Protein AF-A0AAD6LPG9-F1 (afdb_monomer_lite)

Foldseek 3Di:
DPPPPDDPAWEKEWEDPDQQWIWIDTPPDPDIDIGGPVPDPAPLVVQVVCCVVVVVPCQSVDPNRSYFYWYQDPVRDTDGPPPDGDD

Structure (mmCIF, N/CA/C/O backbone):
data_AF-A0AAD6LPG9-F1
#
_entry.id   AF-A0AAD6LPG9-F1
#
loop_
_atom_site.group_PDB
_atom_site.id
_atom_site.type_symbol
_atom_site.label_atom_id
_atom_site.label_alt_id
_atom_site.label_comp_id
_atom_site.label_asym_id
_atom_site.label_entity_id
_atom_site.label_seq_id
_atom_site.pdbx_PDB_ins_code
_atom_site.Cartn_x
_atom_site.Cartn_y
_atom_site.Cartn_z
_atom_site.occupancy
_atom_site.B_iso_or_equiv
_atom_site.auth_seq_id
_atom_site.auth_comp_id
_atom_site.auth_asym_id
_atom_site.auth_atom_id
_atom_site.pdbx_PDB_model_num
ATOM 1 N N . MET A 1 1 ? -4.431 19.496 -22.883 1.00 35.66 1 MET A N 1
ATOM 2 C CA . MET A 1 1 ? -5.453 19.208 -21.851 1.00 35.66 1 MET A CA 1
ATOM 3 C C . MET A 1 1 ? -5.215 17.793 -21.338 1.00 35.66 1 MET A C 1
ATOM 5 O O . MET A 1 1 ? -5.415 16.860 -22.099 1.00 35.66 1 MET A O 1
ATOM 9 N N . ARG A 1 2 ? -4.704 17.616 -20.109 1.00 45.56 2 ARG A N 1
ATOM 10 C CA . ARG A 1 2 ? -4.595 16.281 -19.490 1.00 45.56 2 ARG A CA 1
ATOM 11 C C . ARG A 1 2 ? -5.984 15.883 -19.007 1.00 45.56 2 ARG A C 1
ATOM 13 O O . ARG A 1 2 ? -6.582 16.619 -18.225 1.00 45.56 2 ARG A O 1
ATOM 20 N N . ASN A 1 3 ? -6.502 14.771 -19.512 1.00 39.84 3 ASN A N 1
ATOM 21 C CA . ASN A 1 3 ? -7.802 14.249 -19.124 1.00 39.84 3 ASN A CA 1
ATOM 22 C C . ASN A 1 3 ? -7.705 13.798 -17.658 1.00 39.84 3 ASN A C 1
ATOM 24 O O . ASN A 1 3 ? -7.119 12.761 -17.360 1.00 39.84 3 ASN A O 1
ATOM 28 N N . LYS A 1 4 ? -8.178 14.626 -16.720 1.00 51.47 4 LYS A N 1
ATOM 29 C CA . LYS A 1 4 ? -8.226 14.268 -15.301 1.00 51.47 4 LYS A CA 1
ATOM 30 C C . LYS A 1 4 ? -9.415 13.341 -15.106 1.00 51.47 4 LYS A C 1
ATOM 32 O O . LYS A 1 4 ? -10.478 13.795 -14.697 1.00 51.47 4 LYS A O 1
ATOM 37 N N . GLY A 1 5 ? -9.245 12.065 -15.448 1.00 52.97 5 GLY A N 1
ATOM 38 C CA . GLY A 1 5 ? -10.201 11.033 -15.073 1.00 52.97 5 GLY A CA 1
ATOM 39 C C . GLY A 1 5 ? -10.449 11.136 -13.572 1.00 52.97 5 GLY A C 1
ATOM 40 O O . GLY A 1 5 ? -9.546 10.933 -12.762 1.00 52.97 5 GLY A O 1
ATOM 41 N N . THR A 1 6 ? -11.649 11.555 -13.190 1.00 58.94 6 THR A N 1
ATOM 42 C CA . THR A 1 6 ? -12.062 11.600 -11.795 1.00 58.94 6 THR A CA 1
ATOM 43 C C . THR A 1 6 ? -12.302 10.168 -11.348 1.00 58.94 6 THR A C 1
ATOM 45 O O . THR A 1 6 ? -13.274 9.527 -11.744 1.00 58.94 6 THR A O 1
ATOM 48 N N . PHE A 1 7 ? -11.405 9.637 -10.519 1.00 65.75 7 PHE A N 1
ATOM 49 C CA . PHE A 1 7 ? -11.667 8.379 -9.834 1.00 65.75 7 PHE A CA 1
ATOM 50 C C . PHE A 1 7 ? -12.879 8.572 -8.914 1.00 65.75 7 PHE A C 1
ATOM 52 O O . PHE A 1 7 ? -12.863 9.411 -8.018 1.00 65.75 7 PHE A O 1
ATOM 59 N N . SER A 1 8 ? -13.938 7.788 -9.131 1.00 75.44 8 SER A N 1
ATOM 60 C CA . SER A 1 8 ? -15.139 7.813 -8.282 1.00 75.44 8 SER A CA 1
ATOM 61 C C . SER A 1 8 ? -14.878 7.273 -6.869 1.00 75.44 8 SER A C 1
ATOM 63 O O . SER A 1 8 ? -15.710 7.464 -5.983 1.00 75.44 8 SER A O 1
ATOM 65 N N . LYS A 1 9 ? -13.755 6.575 -6.656 1.00 79.31 9 LYS A N 1
ATOM 66 C CA . LYS A 1 9 ? -13.351 6.030 -5.358 1.00 79.31 9 LYS A CA 1
ATOM 67 C C . LYS A 1 9 ? -12.268 6.908 -4.722 1.00 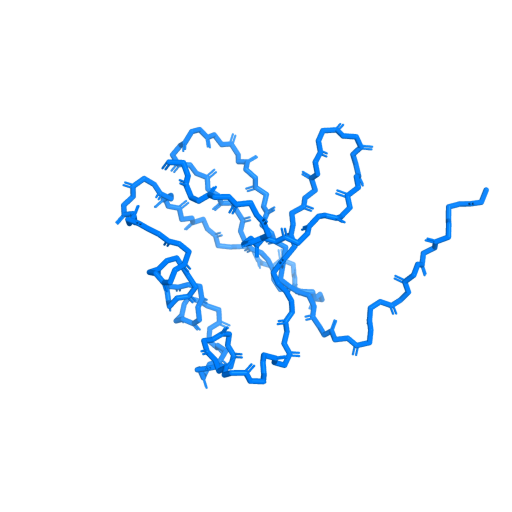79.31 9 LYS A C 1
ATOM 69 O O . LYS A 1 9 ? -11.367 7.343 -5.439 1.00 79.31 9 LYS A O 1
ATOM 74 N N . PRO A 1 10 ? -12.309 7.124 -3.394 1.00 82.62 10 PRO A N 1
ATOM 75 C CA . PRO A 1 10 ? -11.244 7.821 -2.690 1.00 82.62 10 PRO A CA 1
ATOM 76 C C . PRO A 1 10 ? -9.893 7.117 -2.873 1.00 82.62 10 PRO A C 1
ATOM 78 O O . PRO A 1 10 ? -9.808 5.886 -2.860 1.00 82.62 10 PRO A O 1
ATOM 81 N N . LEU A 1 11 ? -8.835 7.914 -3.026 1.00 85.81 11 LEU A N 1
ATOM 82 C CA . LEU A 1 11 ? -7.485 7.424 -3.303 1.00 85.81 11 LEU A CA 1
ATOM 83 C C . LEU A 1 11 ? -6.589 7.440 -2.060 1.00 85.81 11 LEU A C 1
ATOM 85 O O . LEU A 1 11 ? -6.673 8.333 -1.208 1.00 85.81 11 LEU A O 1
ATOM 89 N N . LEU A 1 12 ? -5.695 6.459 -1.990 1.00 89.12 12 LEU A N 1
ATOM 90 C CA . LEU A 1 12 ? -4.508 6.480 -1.147 1.00 89.12 12 LEU A CA 1
ATOM 91 C C . LEU A 1 12 ? -3.285 6.646 -2.030 1.00 89.12 12 LEU A C 1
ATOM 93 O O . LEU A 1 12 ? -3.056 5.835 -2.920 1.00 89.12 12 LEU A O 1
ATOM 97 N N . PHE A 1 13 ? -2.503 7.682 -1.762 1.00 88.88 13 PHE A N 1
ATOM 98 C CA . PHE A 1 13 ? -1.288 7.976 -2.502 1.00 88.88 13 PHE A CA 1
ATOM 99 C C . PHE A 1 13 ? -0.094 7.374 -1.780 1.00 88.88 13 PHE A C 1
ATOM 101 O O . PHE A 1 13 ? 0.113 7.667 -0.603 1.00 88.88 13 PHE A O 1
ATOM 108 N N . ILE A 1 14 ? 0.691 6.573 -2.493 1.00 89.56 14 ILE A N 1
ATOM 109 C CA . ILE A 1 14 ? 1.995 6.081 -2.062 1.00 89.56 14 ILE A CA 1
ATOM 110 C C . ILE A 1 14 ? 3.063 6.749 -2.916 1.00 89.56 14 ILE A C 1
ATOM 112 O O . ILE A 1 14 ? 3.061 6.632 -4.140 1.00 89.56 14 ILE A O 1
ATOM 116 N N . GLN A 1 15 ? 4.009 7.404 -2.261 1.00 87.62 15 GLN A N 1
ATOM 117 C CA . GLN A 1 15 ? 5.182 7.978 -2.894 1.00 87.62 15 GLN A CA 1
ATOM 118 C C . GLN A 1 15 ? 6.428 7.279 -2.365 1.00 87.62 15 GLN A C 1
ATOM 120 O O . GLN A 1 15 ? 6.628 7.188 -1.152 1.00 87.62 15 GLN A O 1
ATOM 125 N N . LYS A 1 16 ? 7.274 6.776 -3.265 1.00 86.44 16 LYS A N 1
ATOM 126 C CA . LYS A 1 16 ? 8.582 6.265 -2.863 1.00 86.44 16 LYS A CA 1
ATOM 127 C C . LYS A 1 16 ? 9.510 7.438 -2.570 1.00 86.44 16 LYS A C 1
ATOM 129 O O . LYS A 1 16 ? 9.700 8.295 -3.421 1.00 86.44 16 LYS A O 1
ATOM 134 N N . MET A 1 17 ? 10.071 7.460 -1.365 1.00 86.56 17 MET A N 1
ATOM 135 C CA . MET A 1 17 ? 11.008 8.501 -0.927 1.00 86.56 17 MET A CA 1
ATOM 136 C C . MET A 1 17 ? 12.453 8.002 -0.982 1.00 86.56 17 MET A C 1
ATOM 138 O O . MET A 1 17 ? 13.368 8.746 -1.315 1.00 86.56 17 MET A O 1
ATOM 142 N N . SER A 1 18 ? 12.658 6.727 -0.647 1.00 88.62 18 SER A N 1
ATOM 143 C CA . SER A 1 18 ? 13.943 6.029 -0.726 1.00 88.62 18 SER A CA 1
ATOM 144 C C . SER A 1 18 ? 13.708 4.521 -0.847 1.00 88.62 18 SER A C 1
ATOM 146 O O . SER A 1 18 ? 12.559 4.066 -0.879 1.00 88.62 18 SER A O 1
ATOM 148 N N . LYS A 1 19 ? 14.776 3.710 -0.897 1.00 84.75 19 LYS A N 1
ATOM 149 C CA . LYS A 1 19 ? 14.668 2.239 -0.902 1.00 84.75 19 LYS A CA 1
ATOM 150 C C . LYS A 1 19 ? 13.822 1.715 0.271 1.00 84.75 19 LYS A C 1
ATOM 152 O O . LYS A 1 19 ? 12.956 0.878 0.037 1.00 84.75 19 LYS A O 1
ATOM 157 N N . GLU A 1 20 ? 14.000 2.294 1.452 1.00 90.44 20 GLU A N 1
ATOM 158 C CA . GLU A 1 20 ? 13.438 1.863 2.745 1.00 90.44 20 GLU A CA 1
ATOM 159 C C . GLU A 1 20 ? 12.337 2.805 3.259 1.00 90.44 20 GLU A C 1
ATOM 161 O O . GLU A 1 20 ? 11.989 2.791 4.435 1.00 90.44 20 GLU A O 1
ATOM 166 N N . SER A 1 21 ? 11.793 3.672 2.399 1.00 91.81 21 SER A N 1
ATOM 167 C CA . SER A 1 21 ? 10.785 4.648 2.814 1.00 91.81 21 SER A CA 1
ATOM 168 C C . SER A 1 21 ? 9.734 4.881 1.738 1.00 91.81 21 SER A C 1
ATOM 170 O O . SER A 1 21 ? 10.041 5.291 0.611 1.00 91.81 21 SER A O 1
ATOM 172 N N . LEU A 1 22 ? 8.481 4.633 2.111 1.00 91.50 22 LEU A N 1
ATOM 173 C CA . LEU A 1 22 ? 7.286 5.052 1.395 1.00 91.50 22 LEU A CA 1
ATOM 174 C C . LEU A 1 22 ? 6.532 6.075 2.240 1.00 91.50 22 LEU A C 1
ATOM 176 O O . LEU A 1 22 ? 6.258 5.840 3.416 1.00 91.50 22 LEU A O 1
ATOM 180 N N . MET A 1 23 ? 6.145 7.183 1.620 1.00 91.56 23 MET A N 1
ATOM 181 C CA . MET A 1 23 ? 5.248 8.162 2.213 1.00 91.56 23 MET A CA 1
ATOM 182 C C . MET A 1 23 ? 3.824 7.913 1.728 1.00 91.56 23 MET A C 1
ATOM 184 O O . MET A 1 23 ? 3.590 7.746 0.530 1.00 91.56 23 MET A O 1
ATOM 188 N N . VAL A 1 24 ? 2.872 7.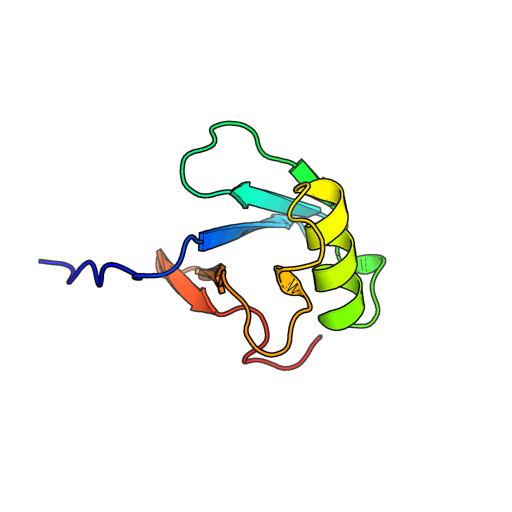892 2.657 1.00 90.75 24 VAL A N 1
ATOM 189 C CA . VAL A 1 24 ? 1.476 7.568 2.367 1.00 90.75 24 VAL A CA 1
ATOM 190 C C . VAL A 1 24 ? 0.543 8.664 2.837 1.00 90.75 24 VAL A C 1
ATOM 192 O O . VAL A 1 24 ? 0.616 9.094 3.988 1.00 90.75 24 VAL A O 1
ATOM 195 N N . HIS A 1 25 ? -0.377 9.059 1.959 1.00 88.94 25 HIS A N 1
ATOM 196 C CA . HIS A 1 25 ? -1.381 10.080 2.236 1.00 88.94 25 HIS A CA 1
ATOM 197 C C . HIS A 1 25 ? -2.757 9.635 1.769 1.00 88.94 25 HIS A C 1
ATOM 199 O O . HIS A 1 25 ? -2.917 9.022 0.712 1.00 88.94 25 HIS A O 1
ATOM 205 N N . LYS A 1 26 ? -3.779 10.011 2.530 1.00 88.06 26 LYS A N 1
ATOM 206 C CA . LYS A 1 26 ? -5.167 9.875 2.103 1.00 88.06 26 LYS A CA 1
ATOM 207 C C . LYS A 1 26 ? -5.562 11.102 1.280 1.00 88.06 26 LYS A C 1
ATOM 209 O O . LYS A 1 26 ? -5.188 12.229 1.600 1.00 88.06 26 LYS A O 1
ATOM 214 N N . GLN A 1 27 ? -6.339 10.903 0.219 1.00 86.00 27 GLN A N 1
ATOM 215 C CA . GLN A 1 27 ? -6.895 12.021 -0.539 1.00 86.00 27 GLN A CA 1
ATOM 216 C C . GLN A 1 27 ? -7.652 12.985 0.390 1.00 86.00 27 GLN A C 1
ATOM 218 O O . GLN A 1 27 ? -8.493 12.562 1.185 1.00 86.00 27 GLN A O 1
ATOM 223 N N . GLY A 1 28 ? -7.340 14.278 0.286 1.00 85.06 28 GLY A N 1
ATOM 224 C CA . GLY A 1 28 ? -7.943 15.325 1.116 1.00 85.06 28 GLY A CA 1
ATOM 225 C C . GLY A 1 28 ? -7.315 15.500 2.504 1.00 85.06 28 GLY A C 1
ATOM 226 O O . GLY A 1 28 ? -7.811 16.318 3.271 1.00 85.06 28 GLY A O 1
ATOM 227 N N . THR A 1 29 ? -6.235 14.782 2.842 1.00 83.69 29 THR A N 1
ATOM 228 C CA . THR A 1 29 ? -5.485 14.991 4.094 1.00 83.69 29 THR A CA 1
ATOM 229 C C . THR A 1 29 ? -4.100 15.563 3.818 1.00 83.69 29 THR A C 1
ATOM 231 O O . THR A 1 29 ? -3.386 15.038 2.969 1.00 83.69 29 THR A O 1
ATOM 234 N N . ALA A 1 30 ? -3.695 16.588 4.573 1.00 82.75 30 ALA A N 1
ATOM 235 C CA . ALA A 1 30 ? -2.353 17.175 4.480 1.00 82.75 30 ALA A CA 1
ATOM 236 C C . ALA A 1 30 ? -1.278 16.379 5.247 1.00 82.75 30 ALA A C 1
ATOM 238 O O . ALA A 1 30 ? -0.089 16.619 5.068 1.00 82.75 30 ALA A O 1
ATOM 239 N N . VAL A 1 31 ? -1.684 15.445 6.113 1.00 84.31 31 VAL A N 1
ATOM 240 C CA . VAL A 1 31 ? -0.769 14.655 6.946 1.00 84.31 31 VAL A CA 1
ATOM 241 C C . VAL A 1 31 ? -0.416 13.348 6.245 1.00 84.31 31 VAL A C 1
ATOM 243 O O . VAL A 1 31 ? -1.301 12.581 5.860 1.00 84.31 31 VAL A O 1
ATOM 246 N N . GLY A 1 32 ? 0.885 13.098 6.110 1.00 88.25 32 GLY A N 1
ATOM 247 C CA . GLY A 1 32 ? 1.445 11.842 5.622 1.00 88.25 32 GLY A CA 1
ATOM 248 C C . GLY A 1 32 ? 1.971 10.955 6.738 1.00 88.25 32 GLY A C 1
ATOM 249 O O . GLY A 1 32 ? 2.328 11.430 7.815 1.00 88.25 32 GLY A O 1
ATOM 250 N N . ARG A 1 33 ? 2.054 9.652 6.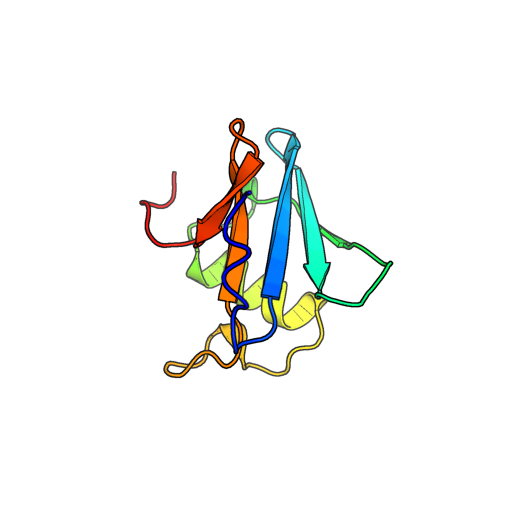467 1.00 91.25 33 ARG A N 1
ATOM 251 C CA . ARG A 1 33 ? 2.741 8.678 7.324 1.00 91.25 33 ARG A CA 1
ATOM 252 C C . ARG A 1 33 ? 3.840 7.983 6.527 1.00 91.25 33 ARG A C 1
ATOM 254 O O . ARG A 1 33 ? 3.628 7.634 5.369 1.00 91.25 33 ARG A O 1
ATOM 261 N N . SER A 1 34 ? 5.005 7.800 7.143 1.00 91.94 34 SER A N 1
ATOM 262 C CA . SER A 1 34 ? 6.124 7.064 6.548 1.00 91.94 34 SER A CA 1
ATOM 263 C C . SER A 1 34 ? 6.101 5.604 6.992 1.00 91.94 34 SER A C 1
ATOM 265 O O . SER A 1 34 ? 5.774 5.312 8.146 1.00 91.94 34 SER A O 1
ATOM 267 N N . LEU A 1 35 ? 6.449 4.690 6.092 1.00 92.12 35 LEU A N 1
ATOM 268 C CA . LEU A 1 35 ? 6.629 3.274 6.392 1.00 92.12 35 LEU A CA 1
ATOM 269 C C . LEU A 1 35 ? 7.798 2.695 5.595 1.00 92.12 35 LEU A C 1
ATOM 271 O O . LEU A 1 35 ? 8.069 3.115 4.471 1.00 92.12 35 LEU A O 1
ATOM 275 N N . ASP A 1 36 ? 8.453 1.695 6.172 1.00 92.31 36 ASP A N 1
ATOM 276 C CA . ASP A 1 36 ? 9.526 0.961 5.513 1.00 92.31 36 ASP A CA 1
ATOM 277 C C . ASP A 1 36 ? 8.956 -0.270 4.796 1.00 92.31 36 ASP A C 1
ATOM 279 O O . ASP A 1 36 ? 8.505 -1.199 5.475 1.00 92.31 36 ASP A O 1
ATOM 283 N N . PRO A 1 37 ? 8.935 -0.291 3.448 1.00 89.56 37 PRO A N 1
ATOM 284 C CA . PRO A 1 37 ? 8.355 -1.390 2.692 1.00 89.56 37 PRO A CA 1
ATOM 285 C C . PRO A 1 37 ? 9.191 -2.672 2.751 1.00 89.56 37 PRO A C 1
ATOM 287 O O . PRO A 1 37 ? 8.663 -3.737 2.456 1.00 89.56 37 PRO A O 1
ATOM 290 N N . THR A 1 38 ? 10.472 -2.590 3.130 1.00 90.00 38 THR A N 1
ATOM 291 C CA . THR A 1 38 ? 11.378 -3.752 3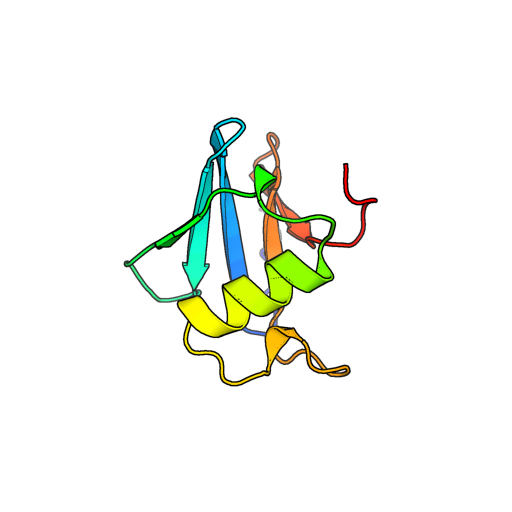.174 1.00 90.00 38 THR A CA 1
ATOM 292 C C . THR A 1 38 ? 11.024 -4.734 4.291 1.00 90.00 38 THR A C 1
ATOM 294 O O . THR A 1 38 ? 11.511 -5.859 4.312 1.00 90.00 38 THR A O 1
ATOM 297 N N . LYS A 1 39 ? 10.134 -4.325 5.202 1.00 92.38 39 LYS A N 1
ATOM 298 C CA . LYS A 1 39 ? 9.622 -5.137 6.310 1.00 92.38 39 LYS A CA 1
ATOM 299 C C . LYS A 1 39 ? 8.449 -6.041 5.921 1.00 92.38 39 LYS A C 1
ATOM 301 O O . LYS A 1 39 ? 7.899 -6.690 6.807 1.00 92.38 39 LYS A O 1
ATOM 306 N N . PHE A 1 40 ? 8.042 -6.049 4.650 1.00 92.56 40 PHE A N 1
ATOM 307 C CA . PHE A 1 40 ? 6.901 -6.824 4.165 1.00 92.56 40 PHE A CA 1
ATOM 308 C C . PHE A 1 40 ? 7.306 -7.795 3.056 1.00 92.56 40 PHE A C 1
ATOM 310 O O . PHE A 1 40 ? 8.146 -7.480 2.216 1.00 92.56 40 PHE A O 1
ATOM 317 N N . ASN A 1 41 ? 6.637 -8.944 3.010 1.00 91.94 41 ASN A N 1
ATOM 318 C CA . ASN A 1 41 ? 6.855 -9.996 2.012 1.00 91.94 41 ASN A CA 1
ATOM 319 C C . ASN A 1 41 ? 5.879 -9.922 0.827 1.00 91.94 41 ASN A C 1
ATOM 321 O O . ASN A 1 41 ? 5.824 -10.832 0.003 1.00 91.94 41 ASN A O 1
ATOM 325 N N . GLY A 1 42 ? 5.038 -8.888 0.766 1.00 90.88 42 GLY A N 1
ATOM 326 C CA . GLY A 1 42 ? 4.007 -8.798 -0.257 1.00 90.88 42 GLY A CA 1
ATOM 327 C C . GLY A 1 42 ? 3.048 -7.630 -0.088 1.00 90.88 42 GLY A C 1
ATOM 328 O O . GLY A 1 42 ? 2.913 -7.040 0.990 1.00 90.88 42 GLY A O 1
ATOM 329 N N . TYR A 1 43 ? 2.268 -7.375 -1.142 1.00 88.94 43 TYR A N 1
ATOM 330 C CA . TYR A 1 43 ? 1.196 -6.380 -1.112 1.00 88.94 43 TYR A CA 1
ATOM 331 C C . TYR A 1 43 ? 0.137 -6.662 -0.044 1.00 88.94 43 TYR A C 1
ATOM 333 O O . TYR A 1 43 ? -0.466 -5.712 0.442 1.00 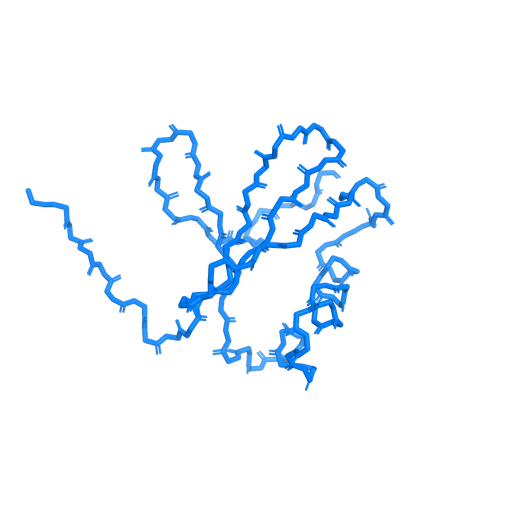88.94 43 TYR A O 1
ATOM 341 N N . ASN A 1 44 ? -0.096 -7.917 0.356 1.00 89.56 44 ASN A N 1
ATOM 342 C CA . ASN A 1 44 ? -1.081 -8.246 1.394 1.00 89.56 44 ASN A CA 1
ATOM 343 C C . ASN A 1 44 ? -0.673 -7.707 2.772 1.00 89.56 44 ASN A C 1
ATOM 345 O O . ASN A 1 44 ? -1.483 -7.081 3.460 1.00 89.56 44 ASN A O 1
ATOM 349 N N . GLU A 1 45 ? 0.587 -7.906 3.161 1.00 92.12 45 GLU A N 1
ATOM 350 C CA . GLU A 1 45 ? 1.123 -7.396 4.425 1.00 92.12 45 GLU A CA 1
ATOM 351 C C . GLU A 1 45 ? 1.196 -5.866 4.405 1.00 92.12 45 GLU A C 1
ATOM 353 O O . GLU A 1 45 ? 0.727 -5.213 5.342 1.00 92.12 45 GLU A O 1
ATOM 358 N N . LEU A 1 46 ? 1.676 -5.287 3.295 1.00 91.00 46 LEU A N 1
ATOM 359 C CA . LEU A 1 46 ? 1.670 -3.840 3.096 1.00 91.00 46 LEU A CA 1
ATOM 360 C C . LEU A 1 46 ? 0.244 -3.280 3.211 1.00 91.00 46 LEU A C 1
ATOM 362 O O . LEU A 1 46 ? 0.011 -2.358 3.985 1.00 91.00 46 LEU A O 1
ATOM 366 N N . THR A 1 47 ? -0.725 -3.857 2.497 1.00 89.94 47 THR A N 1
ATOM 367 C CA . THR A 1 47 ? -2.133 -3.420 2.510 1.00 89.94 47 THR A CA 1
ATOM 368 C C . THR A 1 47 ? -2.716 -3.480 3.916 1.00 89.94 47 THR A C 1
ATOM 370 O O . THR A 1 47 ? -3.361 -2.528 4.348 1.00 89.94 47 THR A O 1
ATOM 373 N N . THR A 1 48 ? -2.440 -4.551 4.662 1.00 90.19 48 THR A N 1
ATOM 374 C CA . THR A 1 48 ? -2.881 -4.692 6.056 1.00 90.19 48 THR A CA 1
ATOM 375 C C . THR A 1 48 ? -2.276 -3.603 6.939 1.00 90.19 48 THR A C 1
ATOM 377 O O . THR A 1 48 ? -2.978 -2.985 7.740 1.00 90.19 48 THR A O 1
ATOM 380 N N . LYS A 1 49 ? -0.981 -3.305 6.773 1.00 91.62 49 LYS A N 1
ATOM 381 C CA . LYS A 1 49 ? -0.328 -2.246 7.546 1.00 91.62 49 LYS A CA 1
ATOM 382 C C . LYS A 1 49 ? -0.876 -0.863 7.203 1.00 91.62 49 LYS A C 1
ATOM 384 O O . LYS A 1 49 ? -1.106 -0.065 8.110 1.00 91.62 49 LYS A O 1
ATOM 389 N N . LEU A 1 50 ? -1.096 -0.586 5.920 1.00 89.75 50 LEU A N 1
ATOM 390 C CA . LEU A 1 50 ? -1.724 0.648 5.447 1.00 89.75 50 LEU A CA 1
ATOM 391 C C . LEU A 1 50 ? -3.110 0.828 6.055 1.00 89.75 50 LEU A C 1
ATOM 393 O O . LEU A 1 50 ? -3.451 1.926 6.487 1.00 89.75 50 LEU A O 1
ATOM 397 N N . ASP A 1 51 ? -3.877 -0.255 6.129 1.00 89.06 51 ASP A N 1
ATOM 398 C CA . ASP A 1 51 ? -5.230 -0.238 6.661 1.00 89.06 51 ASP A CA 1
ATOM 399 C C . ASP A 1 51 ? -5.265 0.193 8.137 1.00 89.06 51 ASP A C 1
ATOM 401 O O . ASP A 1 51 ? -6.043 1.069 8.528 1.00 89.06 51 ASP A O 1
ATOM 405 N N . GLN A 1 52 ? -4.314 -0.328 8.918 1.00 88.44 52 GLN A N 1
ATOM 406 C CA . GLN A 1 52 ? -4.104 0.035 10.317 1.00 88.44 52 GLN A CA 1
ATOM 407 C C . GLN A 1 52 ? -3.641 1.484 10.481 1.00 88.44 52 GLN A C 1
ATOM 409 O O . GLN A 1 52 ? -4.256 2.249 11.218 1.00 88.44 52 GLN A O 1
ATOM 414 N N . ILE A 1 53 ? -2.550 1.879 9.812 1.00 88.19 53 ILE A N 1
ATOM 415 C CA . ILE A 1 53 ? -1.954 3.201 10.049 1.00 88.19 53 ILE A CA 1
ATOM 416 C C . ILE A 1 53 ? -2.811 4.328 9.485 1.00 88.19 53 ILE A C 1
ATOM 418 O O . ILE A 1 53 ? -2.631 5.458 9.906 1.00 88.19 53 ILE A O 1
ATOM 422 N N . LEU A 1 54 ? -3.695 4.062 8.523 1.00 84.31 54 LEU A N 1
ATOM 423 C CA . LEU A 1 54 ? -4.606 5.061 7.961 1.00 84.31 54 LEU A CA 1
ATOM 424 C C . LEU A 1 54 ? -5.997 5.031 8.598 1.00 84.31 54 LEU A C 1
ATOM 426 O O . LEU A 1 54 ? -6.843 5.826 8.185 1.00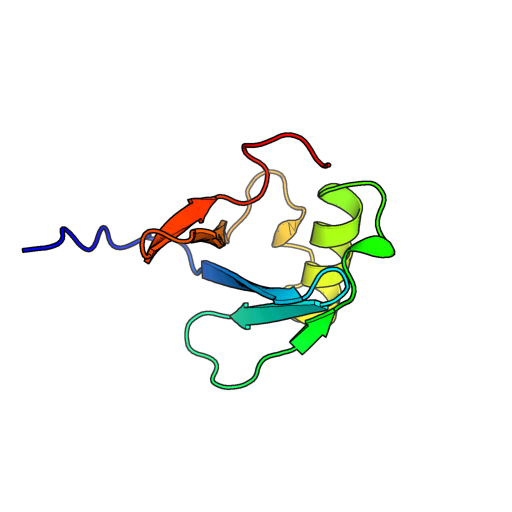 84.31 54 LEU A O 1
ATOM 430 N N . GLU A 1 55 ? -6.218 4.147 9.577 1.00 85.06 55 GLU A N 1
ATOM 431 C CA . GLU A 1 55 ? -7.477 4.017 10.320 1.00 85.06 55 GLU A CA 1
ATOM 432 C C . GLU A 1 55 ? -8.676 3.846 9.372 1.00 85.06 55 GLU A C 1
ATOM 434 O O . GLU A 1 55 ? -9.701 4.525 9.458 1.00 85.06 55 GLU A O 1
ATOM 439 N N . VAL A 1 56 ? -8.517 2.957 8.387 1.00 78.50 56 VAL A N 1
ATOM 440 C CA . VAL A 1 56 ? -9.520 2.705 7.337 1.00 78.50 56 VAL A CA 1
ATOM 441 C C . VAL A 1 56 ? -10.346 1.437 7.578 1.00 78.50 56 VAL A C 1
ATOM 443 O O . VAL A 1 56 ? -11.163 1.084 6.733 1.00 78.50 56 VAL A O 1
ATOM 446 N N . ASN A 1 57 ? -10.242 0.836 8.766 1.00 81.69 57 ASN A N 1
ATOM 447 C CA . ASN A 1 57 ? -11.197 -0.131 9.328 1.00 81.69 57 ASN A CA 1
ATOM 448 C C . ASN A 1 57 ? -11.486 -1.366 8.446 1.00 81.69 57 ASN A C 1
ATOM 450 O O . ASN A 1 57 ? -12.641 -1.735 8.245 1.00 81.69 57 ASN A O 1
ATOM 454 N N . GLY A 1 58 ? -10.452 -2.001 7.901 1.00 80.62 58 GLY A N 1
ATOM 455 C CA . GLY A 1 58 ? -10.515 -3.240 7.115 1.00 80.62 58 GLY A CA 1
ATOM 456 C C . GLY A 1 58 ? -10.877 -3.050 5.642 1.00 80.62 58 GLY A C 1
ATOM 457 O O . GLY A 1 58 ? -10.979 -4.021 4.889 1.00 80.62 58 GLY A O 1
ATOM 458 N N . LYS A 1 59 ? -11.091 -1.810 5.201 1.00 81.25 59 LYS A N 1
ATOM 459 C CA . LYS A 1 59 ? -11.667 -1.506 3.887 1.00 81.25 59 LYS A CA 1
ATOM 460 C C . LYS A 1 59 ? -10.671 -1.599 2.731 1.00 81.25 59 LYS A C 1
ATOM 462 O O . LYS A 1 59 ? -11.097 -1.724 1.582 1.00 81.25 59 LYS A O 1
ATOM 467 N N . LEU A 1 60 ? -9.364 -1.591 3.008 1.00 83.69 60 LEU A N 1
ATOM 468 C CA . LEU A 1 60 ? -8.341 -1.803 1.975 1.00 83.69 60 LEU A CA 1
ATOM 469 C C . LEU A 1 60 ? -8.098 -3.273 1.649 1.00 83.69 60 LEU A C 1
ATOM 471 O O . LEU A 1 60 ? -7.728 -3.587 0.518 1.00 83.69 60 LEU A O 1
ATOM 475 N N . ALA A 1 61 ? -8.292 -4.164 2.620 1.00 77.00 61 ALA A N 1
ATOM 476 C CA . ALA A 1 61 ? -8.121 -5.604 2.439 1.00 77.00 61 ALA A CA 1
ATOM 477 C C . ALA A 1 61 ? -9.415 -6.307 1.983 1.00 77.00 61 ALA A C 1
ATOM 479 O O . ALA A 1 61 ? -9.381 -7.479 1.614 1.00 77.00 61 ALA A O 1
ATOM 480 N N . ALA A 1 62 ? -10.553 -5.603 1.988 1.00 79.38 62 ALA A N 1
ATOM 481 C CA . ALA A 1 62 ? -11.840 -6.154 1.583 1.00 79.38 62 ALA A CA 1
ATOM 482 C C . ALA A 1 62 ? -11.850 -6.581 0.096 1.00 79.38 62 ALA A C 1
ATOM 484 O O . ALA A 1 62 ? -11.288 -5.871 -0.741 1.00 79.38 62 ALA A O 1
ATOM 485 N N . PRO A 1 63 ? -12.554 -7.671 -0.274 1.00 71.31 63 PRO A N 1
ATOM 486 C CA . PRO A 1 63 ? -12.704 -8.090 -1.674 1.00 71.31 63 PRO A CA 1
ATOM 487 C C . PRO A 1 63 ? -13.268 -6.975 -2.567 1.00 71.31 63 PRO A C 1
ATOM 489 O O . PRO A 1 63 ? -12.813 -6.763 -3.687 1.00 71.31 63 PRO A O 1
ATOM 492 N N . ASN A 1 64 ? -14.207 -6.196 -2.023 1.00 75.88 64 ASN A N 1
ATOM 493 C CA . ASN A 1 64 ? -14.761 -5.000 -2.646 1.00 75.88 64 ASN A CA 1
ATOM 494 C C . ASN A 1 64 ? -14.105 -3.753 -2.052 1.00 75.88 64 ASN A C 1
ATOM 496 O O . ASN A 1 64 ? -14.731 -3.026 -1.280 1.00 75.88 64 ASN A O 1
ATOM 500 N N . LYS A 1 65 ? -12.834 -3.513 -2.396 1.00 73.00 65 LYS A N 1
ATOM 501 C CA . LYS A 1 65 ? -12.087 -2.343 -1.912 1.00 73.00 65 LYS A CA 1
ATOM 502 C C . LYS A 1 65 ? -12.861 -1.059 -2.223 1.00 73.00 65 LYS A C 1
ATOM 504 O O . LYS A 1 65 ? -13.170 -0.765 -3.387 1.00 73.00 65 LYS A O 1
ATOM 509 N N . ASP A 1 66 ? -13.173 -0.283 -1.187 1.00 79.25 66 ASP A N 1
ATOM 510 C CA . ASP A 1 66 ? -13.864 1.009 -1.320 1.00 79.25 66 ASP A CA 1
ATOM 511 C C . ASP A 1 66 ? -12.908 2.144 -1.726 1.00 79.25 66 ASP A C 1
ATOM 513 O O . ASP A 1 66 ? -13.336 3.262 -2.016 1.00 79.25 66 ASP A O 1
ATOM 517 N N . ARG A 1 67 ? -11.611 1.830 -1.790 1.00 82.38 67 ARG A N 1
ATOM 518 C CA . ARG A 1 67 ? -10.503 2.731 -2.091 1.00 82.38 67 ARG A CA 1
ATOM 519 C C . ARG A 1 67 ? -9.472 2.067 -2.981 1.00 82.38 67 ARG A C 1
ATOM 521 O O . ARG A 1 67 ? -9.308 0.850 -2.959 1.00 82.38 67 ARG A O 1
ATOM 528 N N . LEU A 1 68 ? -8.757 2.895 -3.732 1.00 86.00 68 LEU A N 1
ATOM 529 C CA . LEU A 1 68 ? -7.641 2.467 -4.570 1.00 86.00 68 LEU A CA 1
ATOM 530 C C . LEU A 1 68 ? -6.330 2.970 -3.971 1.00 86.00 68 LEU A C 1
ATOM 532 O O . LEU A 1 68 ? -6.263 4.092 -3.467 1.00 86.00 68 LEU A O 1
ATOM 536 N N . ILE A 1 69 ? -5.297 2.137 -4.041 1.00 88.81 69 ILE A N 1
ATOM 537 C CA . ILE A 1 69 ? -3.930 2.522 -3.700 1.00 88.81 69 ILE A CA 1
ATOM 538 C C . ILE A 1 69 ? -3.237 2.875 -5.012 1.00 88.81 69 ILE A C 1
ATOM 540 O O . ILE A 1 69 ? -3.165 2.042 -5.914 1.00 88.81 69 ILE A O 1
ATOM 544 N N . VAL A 1 70 ? -2.755 4.108 -5.119 1.00 89.62 70 VAL A N 1
ATOM 545 C CA . VAL A 1 70 ? -2.106 4.634 -6.318 1.00 89.62 70 VAL A CA 1
ATOM 546 C C . VAL A 1 70 ? -0.720 5.174 -5.994 1.00 89.62 70 VAL A C 1
ATOM 548 O O . VAL A 1 70 ? -0.490 5.725 -4.917 1.00 89.62 70 VAL A O 1
ATOM 551 N N . SER A 1 71 ? 0.203 5.039 -6.936 1.00 87.44 71 SER A N 1
ATOM 552 C CA . SER A 1 71 ? 1.509 5.693 -6.908 1.00 87.44 71 SER A CA 1
ATOM 553 C C . SER A 1 71 ? 1.661 6.623 -8.105 1.00 87.44 71 SER A C 1
ATOM 555 O O . SER A 1 71 ? 0.905 6.513 -9.066 1.00 87.44 71 SER A O 1
ATOM 557 N N . ILE A 1 72 ? 2.603 7.559 -8.027 1.00 83.62 72 ILE A N 1
ATOM 558 C CA . ILE A 1 72 ? 2.981 8.414 -9.151 1.00 83.62 72 ILE A CA 1
ATOM 559 C C . ILE A 1 72 ? 4.283 7.853 -9.711 1.00 83.62 72 ILE A C 1
ATOM 561 O O . ILE A 1 72 ? 5.256 7.749 -8.964 1.00 83.62 72 ILE A O 1
ATOM 565 N N . ASN A 1 73 ? 4.283 7.448 -10.980 1.00 82.44 73 ASN A N 1
ATOM 566 C CA . ASN A 1 73 ? 5.505 6.999 -11.646 1.00 82.44 73 ASN A CA 1
ATOM 567 C C . ASN A 1 73 ? 6.414 8.196 -11.996 1.00 82.44 73 ASN A C 1
ATOM 569 O O . ASN A 1 73 ? 6.039 9.358 -11.816 1.00 82.44 73 ASN A O 1
ATOM 573 N N . ASP A 1 74 ? 7.601 7.919 -12.531 1.00 80.25 74 ASP A N 1
ATOM 574 C CA . ASP A 1 74 ? 8.570 8.959 -12.910 1.00 80.25 74 ASP A CA 1
ATOM 575 C C . ASP A 1 74 ? 8.053 9.890 -14.028 1.00 80.25 74 ASP A C 1
ATOM 577 O O . ASP A 1 74 ? 8.538 11.009 -14.190 1.00 80.25 74 ASP A O 1
ATOM 581 N N . GLU A 1 75 ? 7.025 9.464 -14.766 1.00 86.88 75 GLU A N 1
ATOM 582 C CA . GLU A 1 75 ? 6.352 10.240 -15.816 1.00 86.88 75 GLU A CA 1
ATOM 583 C C . GLU A 1 75 ? 5.250 11.163 -15.257 1.00 86.88 75 GLU A C 1
ATOM 585 O O . GLU A 1 75 ? 4.716 12.025 -15.962 1.00 86.88 75 GLU A O 1
ATOM 590 N N . GLY A 1 76 ? 4.936 11.041 -13.963 1.00 81.00 76 GLY A N 1
ATOM 591 C CA . GLY A 1 76 ? 3.901 11.818 -13.289 1.00 81.00 76 GLY A CA 1
ATOM 592 C C . GLY A 1 76 ? 2.491 11.228 -13.403 1.00 81.00 76 GLY A C 1
ATOM 593 O O . GLY A 1 76 ? 1.528 11.896 -13.012 1.00 81.00 76 GLY A O 1
ATOM 594 N N . ASP A 1 77 ? 2.360 10.002 -13.907 1.00 84.56 77 ASP A N 1
ATOM 595 C CA . ASP A 1 77 ? 1.092 9.299 -14.067 1.00 84.56 77 ASP A CA 1
ATOM 596 C C . ASP A 1 77 ? 0.714 8.502 -12.817 1.00 84.56 77 ASP A C 1
ATOM 598 O O . ASP A 1 77 ? 1.551 7.915 -12.128 1.00 84.56 77 ASP A O 1
ATOM 602 N N . MET A 1 78 ? -0.591 8.475 -12.531 1.00 85.31 78 MET A N 1
ATOM 603 C CA . MET A 1 78 ? -1.163 7.675 -11.450 1.00 85.31 78 MET A CA 1
ATOM 604 C C . MET A 1 78 ? -1.257 6.211 -11.877 1.00 85.31 78 MET A C 1
ATOM 606 O O . MET A 1 78 ? -2.039 5.871 -12.763 1.00 85.31 78 MET A O 1
ATOM 610 N N . ILE A 1 79 ? -0.511 5.348 -11.196 1.00 86.50 79 ILE A N 1
ATOM 611 C CA . ILE A 1 79 ? -0.497 3.900 -11.408 1.00 86.50 79 ILE A CA 1
ATOM 612 C C . ILE A 1 79 ? -1.108 3.172 -10.212 1.00 86.50 79 ILE A C 1
ATOM 614 O O . ILE A 1 79 ? -0.914 3.574 -9.065 1.00 86.50 79 ILE A O 1
ATOM 618 N N . LEU A 1 80 ? -1.854 2.096 -10.464 1.00 88.00 80 LEU A N 1
ATOM 619 C CA . LEU A 1 80 ? -2.411 1.257 -9.405 1.00 88.00 80 LEU A CA 1
ATOM 620 C C . LEU A 1 80 ? -1.318 0.390 -8.775 1.00 88.00 80 LEU A C 1
ATOM 622 O O . LEU A 1 80 ? -0.508 -0.236 -9.458 1.00 88.00 80 LEU A O 1
ATOM 626 N N . VAL A 1 81 ? -1.301 0.350 -7.445 1.00 85.12 81 VAL A N 1
ATOM 627 C CA . VAL A 1 81 ? -0.385 -0.506 -6.688 1.00 85.12 81 VAL A CA 1
ATOM 628 C C . VAL A 1 81 ? -0.982 -1.908 -6.580 1.00 85.12 81 VAL A C 1
ATOM 630 O O . VAL A 1 81 ? -2.109 -2.066 -6.111 1.00 85.12 81 VAL A O 1
ATOM 633 N N . GLY A 1 82 ? -0.198 -2.921 -6.960 1.00 81.88 82 GLY A N 1
ATOM 634 C CA . GLY A 1 82 ? -0.590 -4.335 -6.915 1.00 81.88 82 GLY A CA 1
ATOM 635 C C . GLY A 1 82 ? -0.896 -4.968 -8.276 1.00 81.88 82 GLY A C 1
ATOM 636 O O . GLY A 1 82 ? -1.069 -6.181 -8.326 1.00 81.88 82 GLY A O 1
ATOM 637 N N . ASP A 1 83 ? -0.908 -4.187 -9.362 1.00 83.25 83 ASP A N 1
ATOM 638 C CA . ASP A 1 83 ? -1.041 -4.711 -10.736 1.00 83.25 83 ASP A CA 1
ATOM 639 C C . ASP A 1 83 ? 0.271 -5.325 -11.264 1.00 83.25 83 ASP A C 1
ATOM 641 O O . ASP A 1 83 ? 0.275 -6.063 -12.248 1.00 83.25 83 ASP A O 1
ATOM 645 N N . TYR A 1 84 ? 1.387 -5.047 -10.588 1.00 81.00 84 TYR A N 1
ATOM 646 C CA . TYR A 1 84 ? 2.710 -5.596 -10.879 1.00 81.00 84 TYR A CA 1
ATOM 647 C C . TYR A 1 84 ? 3.135 -6.571 -9.775 1.00 81.00 84 TYR A C 1
ATOM 649 O O . TYR A 1 84 ? 2.646 -6.444 -8.652 1.00 81.00 84 TYR A O 1
ATOM 657 N N . PRO A 1 85 ? 4.036 -7.532 -10.050 1.00 84.56 85 PRO A N 1
ATOM 658 C CA . PRO A 1 85 ? 4.575 -8.426 -9.028 1.00 84.56 85 PRO A CA 1
ATOM 659 C C . PRO A 1 85 ? 5.227 -7.665 -7.870 1.00 84.56 85 PRO A C 1
ATOM 661 O O . PRO A 1 85 ? 5.851 -6.621 -8.069 1.00 84.56 85 PRO A O 1
ATOM 664 N N . TRP A 1 86 ? 5.108 -8.217 -6.660 1.00 84.44 86 TRP A N 1
ATOM 665 C CA . TRP A 1 86 ? 5.913 -7.763 -5.529 1.00 84.44 86 TRP A CA 1
ATOM 666 C C . TRP A 1 86 ? 7.378 -8.110 -5.815 1.00 84.44 86 TRP A C 1
ATOM 668 O O . TRP A 1 86 ? 7.658 -9.249 -6.190 1.00 84.44 86 TRP A O 1
ATOM 678 N N . LEU A 1 87 ? 8.266 -7.118 -5.706 1.00 66.50 87 LEU A N 1
ATOM 679 C CA . LEU A 1 87 ? 9.709 -7.266 -5.927 1.00 66.50 87 LEU A CA 1
ATOM 680 C C . LEU A 1 87 ? 10.356 -8.150 -4.858 1.00 66.50 87 LEU A C 1
ATOM 682 O O . LEU A 1 87 ? 10.096 -7.893 -3.660 1.00 66.50 87 LEU A O 1
#

InterPro domains:
  IPR044835 Auxin response factor [PTHR31384] (18-86)

pLDDT: mean 82.9, std 11.3, range [35.66, 92.56]

Radius of gyration: 12.84 Å; chains: 1; bounding box: 30×29×32 Å

Organism: NCBI:txid444605

Secondary structure (DSSP, 8-state):
-------SSPEEEEEEEETTEEEEEETT-S-EEEE-GGG-SSHHHHHHHHHHHTT-TTTTTSSS-SSEEEEE-TTS-EEETTSS---

Sequence (87 aa):
MRNKGTFSKPLLFIQKMSKESLMVHKQGTAVGRSLDPTKFNGYNELTTKLDQILEVNGKLAAPNKDRLIVSINDEGDMILVGDYPWL